Protein AF-A0AAE5JAJ9-F1 (afdb_monomer_lite)

Organism: Limosilactobacillus reuteri (NCBI:txid1598)

Foldseek 3Di:
DADPLLVVLLVVLVVQLVVLVVVLALLSLLLSLLSVVLSLLSPPVRPPDDQVLCCVQQVGSVSVNVLSSVLSVVVVLSSVLSNVVCVVCVVVQCVVVVHGPSVCSNVCSVVCCRPPVSVVSD

Structure (mmCIF, N/CA/C/O backbone):
data_AF-A0AAE5JAJ9-F1
#
_entry.id   AF-A0AAE5JAJ9-F1
#
loop_
_atom_site.group_PDB
_atom_site.id
_atom_site.type_symbol
_atom_site.label_atom_id
_atom_site.label_alt_id
_atom_site.label_comp_id
_atom_site.label_asym_id
_atom_site.label_entity_id
_atom_site.label_seq_id
_atom_site.pdbx_PDB_ins_code
_atom_site.Cartn_x
_atom_site.Cartn_y
_atom_site.Cartn_z
_atom_site.occupancy
_atom_site.B_iso_or_equiv
_atom_site.auth_seq_id
_atom_site.auth_comp_id
_atom_site.auth_asym_id
_atom_site.auth_atom_id
_atom_site.pdbx_PDB_model_num
ATOM 1 N N . MET A 1 1 ? 19.726 -4.649 -8.749 1.00 66.94 1 MET A N 1
ATOM 2 C CA . MET A 1 1 ? 20.147 -3.454 -7.982 1.00 66.94 1 MET A CA 1
ATOM 3 C C . MET A 1 1 ? 19.130 -2.370 -8.275 1.00 66.94 1 MET A C 1
ATOM 5 O O . MET A 1 1 ? 18.805 -2.220 -9.445 1.00 66.94 1 MET A O 1
ATOM 9 N N . LEU A 1 2 ? 18.604 -1.697 -7.249 1.00 74.81 2 LEU A N 1
ATOM 10 C CA . LEU A 1 2 ? 17.587 -0.658 -7.424 1.00 74.81 2 LEU A CA 1
ATOM 11 C C . LEU A 1 2 ? 18.158 0.586 -8.123 1.00 74.81 2 LEU A C 1
ATOM 13 O O . LEU A 1 2 ? 19.304 0.973 -7.881 1.00 74.81 2 LEU A O 1
ATOM 17 N N . SER A 1 3 ? 17.348 1.235 -8.953 1.00 84.81 3 SER A N 1
ATOM 18 C CA . SER A 1 3 ? 17.593 2.568 -9.498 1.00 84.81 3 SER A CA 1
ATOM 19 C C . SER A 1 3 ? 17.475 3.645 -8.411 1.00 84.81 3 SER A C 1
ATOM 21 O O . SER A 1 3 ? 16.869 3.444 -7.360 1.00 84.81 3 SER A O 1
ATOM 23 N N . GLN A 1 4 ? 18.020 4.842 -8.662 1.00 86.38 4 GLN A N 1
ATOM 24 C CA . GLN A 1 4 ? 17.891 5.963 -7.717 1.00 86.38 4 GLN A CA 1
ATOM 25 C C . GLN A 1 4 ? 16.429 6.361 -7.463 1.00 86.38 4 GLN A C 1
ATOM 27 O O . GLN A 1 4 ? 16.099 6.812 -6.367 1.00 86.38 4 GLN A O 1
ATOM 32 N N . THR A 1 5 ? 15.561 6.215 -8.465 1.00 85.44 5 THR A N 1
ATOM 33 C CA . THR A 1 5 ? 14.124 6.483 -8.334 1.00 85.44 5 THR A CA 1
ATOM 34 C C . THR A 1 5 ? 13.469 5.445 -7.428 1.00 85.44 5 THR A C 1
ATOM 36 O O . THR A 1 5 ? 12.793 5.817 -6.472 1.00 85.44 5 THR A O 1
ATOM 39 N N . GLU A 1 6 ? 13.749 4.159 -7.650 1.00 84.81 6 GLU A N 1
ATOM 40 C CA . GLU A 1 6 ? 13.249 3.066 -6.807 1.00 84.81 6 GLU A CA 1
ATOM 41 C C . GLU A 1 6 ? 13.693 3.216 -5.348 1.00 84.81 6 GLU A C 1
ATOM 43 O O . GLU A 1 6 ? 12.865 3.103 -4.451 1.00 84.81 6 GLU A O 1
ATOM 48 N N . ILE A 1 7 ? 14.962 3.564 -5.096 1.00 88.19 7 ILE A N 1
ATOM 49 C CA . ILE A 1 7 ? 15.477 3.802 -3.735 1.00 88.19 7 ILE A CA 1
ATOM 50 C C . ILE A 1 7 ? 14.703 4.932 -3.043 1.00 88.19 7 ILE A C 1
ATOM 52 O O . ILE A 1 7 ? 14.315 4.799 -1.883 1.00 88.19 7 ILE A O 1
ATOM 56 N N . LYS A 1 8 ? 14.427 6.039 -3.748 1.00 89.00 8 LYS A N 1
ATOM 57 C CA . LYS A 1 8 ? 13.658 7.162 -3.184 1.00 89.00 8 LYS A CA 1
ATOM 58 C C . LYS A 1 8 ? 12.232 6.758 -2.819 1.00 89.00 8 LYS A C 1
ATOM 60 O O . LYS A 1 8 ? 11.736 7.190 -1.777 1.00 89.00 8 LYS A O 1
ATOM 65 N N . HIS A 1 9 ? 11.570 5.966 -3.661 1.00 89.19 9 HIS A N 1
ATOM 66 C CA . HIS A 1 9 ? 10.246 5.434 -3.342 1.00 89.19 9 HIS A CA 1
ATOM 67 C C . HIS A 1 9 ? 10.304 4.484 -2.155 1.00 89.19 9 HIS A C 1
ATOM 69 O O . HIS A 1 9 ? 9.526 4.655 -1.217 1.00 89.19 9 HIS A O 1
ATOM 75 N N . TYR A 1 10 ? 11.261 3.558 -2.166 1.00 89.31 10 TYR A N 1
ATOM 76 C CA . TYR A 1 10 ? 11.467 2.588 -1.101 1.00 89.31 10 TYR A CA 1
ATOM 77 C C . TYR A 1 10 ? 11.629 3.273 0.261 1.00 89.31 10 TYR A C 1
ATOM 79 O O . TYR A 1 10 ? 10.898 2.986 1.208 1.00 89.31 10 TYR A O 1
ATOM 87 N N . ASP A 1 11 ? 12.530 4.253 0.351 1.00 91.12 11 ASP A N 1
ATOM 88 C CA . ASP A 1 11 ? 12.787 4.987 1.591 1.00 91.12 11 ASP A CA 1
ATOM 89 C C . ASP A 1 11 ? 11.599 5.823 2.066 1.00 91.12 11 ASP A C 1
ATOM 91 O O . ASP A 1 11 ? 11.371 5.942 3.273 1.00 91.12 11 ASP A O 1
ATOM 95 N N . PHE A 1 12 ? 10.847 6.424 1.142 1.00 93.38 12 PHE A N 1
ATOM 96 C CA . PHE A 1 12 ? 9.647 7.176 1.493 1.00 93.38 12 PHE A CA 1
ATOM 97 C C . PHE A 1 12 ? 8.571 6.253 2.071 1.00 93.38 12 PHE A C 1
ATOM 99 O O . PHE A 1 12 ? 8.063 6.505 3.163 1.00 93.38 12 PHE A O 1
ATOM 106 N N . TRP A 1 13 ? 8.235 5.184 1.353 1.00 92.81 13 TRP A N 1
ATOM 107 C CA . TRP A 1 13 ? 7.136 4.294 1.712 1.00 92.81 13 TRP A CA 1
ATOM 108 C C . TRP A 1 13 ? 7.436 3.460 2.955 1.00 92.81 13 TRP A C 1
ATOM 110 O O . TRP A 1 13 ? 6.542 3.272 3.775 1.00 92.81 13 TRP A O 1
ATOM 120 N N . ARG A 1 14 ? 8.700 3.089 3.186 1.00 93.00 14 ARG A N 1
ATOM 121 C CA . ARG A 1 14 ? 9.133 2.485 4.454 1.00 93.00 14 ARG A CA 1
ATOM 122 C C . ARG A 1 14 ? 8.815 3.377 5.657 1.00 93.00 14 ARG A C 1
ATOM 124 O O . ARG A 1 14 ? 8.267 2.899 6.642 1.00 93.00 14 ARG A O 1
ATOM 131 N N . LYS A 1 15 ? 9.080 4.685 5.564 1.00 95.06 15 LYS A N 1
ATOM 132 C CA . LYS A 1 15 ? 8.716 5.636 6.632 1.00 95.06 15 LYS A CA 1
ATOM 133 C C . LYS A 1 15 ? 7.204 5.753 6.806 1.00 95.06 15 LYS A C 1
ATOM 135 O O . LYS A 1 15 ? 6.735 5.940 7.921 1.00 95.06 15 LYS A O 1
ATOM 140 N N . VAL A 1 16 ? 6.433 5.664 5.722 1.00 94.75 16 VAL A N 1
ATOM 141 C CA . VAL A 1 16 ? 4.963 5.672 5.801 1.00 94.75 16 VAL A CA 1
ATOM 142 C C . VAL A 1 16 ? 4.451 4.432 6.534 1.00 94.75 16 VAL A C 1
ATOM 144 O O . VAL A 1 16 ? 3.620 4.584 7.424 1.00 94.75 16 VAL A O 1
ATOM 147 N N . ILE A 1 17 ? 4.979 3.243 6.227 1.00 94.00 17 ILE A N 1
ATOM 148 C CA . ILE A 1 17 ? 4.673 1.995 6.947 1.00 94.00 17 ILE A CA 1
ATOM 149 C C . ILE A 1 17 ? 4.953 2.157 8.447 1.00 94.00 17 ILE A C 1
ATOM 151 O O . ILE A 1 17 ? 4.075 1.891 9.266 1.00 94.00 17 ILE A O 1
ATOM 155 N N . GLU A 1 18 ? 6.129 2.684 8.812 1.00 94.00 18 GLU A N 1
ATOM 156 C CA . GLU A 1 18 ? 6.483 2.954 10.214 1.00 94.00 18 GLU A CA 1
ATOM 157 C C . GLU A 1 18 ? 5.439 3.844 10.910 1.00 94.00 18 GLU A C 1
ATOM 159 O O . GLU A 1 18 ? 5.067 3.571 12.049 1.00 94.00 18 GLU A O 1
ATOM 164 N N . GLN A 1 19 ? 4.929 4.883 10.235 1.00 94.50 19 GLN A N 1
ATOM 165 C CA . GLN A 1 19 ? 3.878 5.748 10.787 1.00 94.50 19 GLN A CA 1
ATOM 166 C C . GLN A 1 19 ? 2.514 5.050 10.878 1.00 94.50 19 GLN A C 1
ATOM 168 O O . GLN A 1 19 ? 1.773 5.288 11.830 1.00 94.50 19 GLN A O 1
ATOM 173 N N . LEU A 1 20 ? 2.165 4.198 9.911 1.00 92.81 20 LEU A N 1
ATOM 174 C CA . LEU A 1 20 ? 0.889 3.480 9.897 1.00 92.81 20 LEU A CA 1
ATOM 175 C C . LEU A 1 20 ? 0.797 2.463 11.041 1.00 92.81 20 LEU A C 1
ATOM 177 O O . LEU A 1 20 ? -0.226 2.426 11.726 1.00 92.81 20 LEU A O 1
ATOM 181 N N . HIS A 1 21 ? 1.871 1.725 11.338 1.00 89.88 21 HIS A N 1
ATOM 182 C CA . HIS A 1 21 ? 1.884 0.785 12.468 1.00 89.88 21 HIS A CA 1
ATOM 183 C C . HIS A 1 21 ? 1.684 1.468 13.833 1.00 89.88 21 HIS A C 1
ATOM 185 O O . HIS A 1 21 ? 1.190 0.841 14.772 1.00 89.88 21 HIS A O 1
ATOM 191 N N . LEU A 1 22 ? 1.989 2.767 13.966 1.00 89.31 22 LEU A N 1
ATOM 192 C CA . LEU A 1 22 ? 1.678 3.523 15.189 1.00 89.31 22 LEU A CA 1
ATOM 193 C C . LEU A 1 22 ? 0.168 3.657 15.428 1.00 89.31 22 LEU A C 1
ATOM 195 O O . LEU A 1 22 ? -0.251 3.809 16.575 1.00 89.31 22 LEU A O 1
ATOM 199 N N . GLY A 1 23 ? -0.641 3.595 14.367 1.00 84.31 23 GLY A N 1
ATOM 200 C CA . GLY A 1 23 ? -2.095 3.691 14.449 1.00 84.31 23 GLY A CA 1
ATOM 201 C C . GLY A 1 23 ? -2.751 2.486 15.123 1.00 84.31 23 GLY A C 1
ATOM 202 O O . GLY A 1 23 ? -3.789 2.659 15.755 1.00 84.31 23 GLY A O 1
ATOM 203 N N . LYS A 1 24 ? -2.143 1.292 15.031 1.00 83.50 24 LYS A N 1
ATOM 204 C CA . LYS A 1 24 ? -2.623 0.039 15.654 1.00 83.50 24 LYS A CA 1
ATOM 205 C C . LYS A 1 24 ? -4.108 -0.258 15.402 1.00 83.50 24 LYS A C 1
ATOM 207 O O . LYS A 1 24 ? -4.829 -0.697 16.292 1.00 83.50 24 LYS A O 1
ATOM 212 N N . THR A 1 25 ? -4.573 0.002 14.184 1.00 87.94 25 THR A N 1
ATOM 213 C CA . THR A 1 25 ? -5.925 -0.353 13.735 1.00 87.94 25 THR A CA 1
ATOM 214 C C . THR A 1 25 ? -5.843 -1.303 12.552 1.00 87.94 25 THR A C 1
ATOM 216 O O . THR A 1 25 ? -4.899 -1.216 11.769 1.00 87.94 25 THR A O 1
ATOM 219 N N . ALA A 1 26 ? -6.874 -2.125 12.346 1.00 86.75 26 ALA A N 1
ATOM 220 C CA . ALA A 1 26 ? -6.978 -2.957 11.146 1.00 86.75 26 ALA A CA 1
ATOM 221 C C . ALA A 1 26 ? -6.860 -2.131 9.852 1.00 86.75 26 ALA A C 1
ATOM 223 O O . ALA A 1 26 ? -6.237 -2.557 8.889 1.00 86.75 26 ALA A O 1
ATOM 224 N N . ARG A 1 27 ? -7.375 -0.894 9.852 1.00 89.94 27 ARG A N 1
ATOM 225 C CA . ARG A 1 27 ? -7.265 0.021 8.711 1.00 89.94 27 ARG A CA 1
ATOM 226 C C . ARG A 1 27 ? -5.821 0.401 8.407 1.00 89.94 27 ARG A C 1
ATOM 228 O O . ARG A 1 27 ? -5.400 0.362 7.256 1.00 89.94 27 ARG A O 1
ATOM 235 N N . THR A 1 28 ? -5.076 0.826 9.423 1.00 91.75 28 THR A N 1
ATOM 236 C CA . THR A 1 28 ? -3.685 1.258 9.246 1.00 91.75 28 THR A CA 1
ATOM 237 C C . THR A 1 28 ? -2.761 0.085 8.963 1.00 91.75 28 THR A C 1
ATOM 239 O O . THR A 1 28 ? -1.847 0.238 8.162 1.00 91.75 28 THR A O 1
ATOM 242 N N . GLU A 1 29 ? -3.032 -1.074 9.562 1.00 90.25 29 GLU A N 1
ATOM 243 C CA . GLU A 1 29 ? -2.292 -2.304 9.290 1.00 90.25 29 GLU A CA 1
ATOM 244 C C . GLU A 1 29 ? -2.537 -2.783 7.856 1.00 90.25 29 GLU A C 1
ATOM 246 O O . GLU A 1 29 ? -1.586 -3.015 7.122 1.00 90.25 29 GLU A O 1
ATOM 251 N N . PHE A 1 30 ? -3.790 -2.772 7.387 1.00 89.44 30 PHE A N 1
ATOM 252 C CA . PHE A 1 30 ? -4.125 -3.069 5.990 1.00 89.44 30 PHE A CA 1
ATOM 253 C C . PHE A 1 30 ? -3.371 -2.171 5.012 1.00 89.44 30 PHE A C 1
ATOM 255 O O . PHE A 1 30 ? -2.757 -2.651 4.061 1.00 89.44 30 PHE A O 1
ATOM 262 N N . MET A 1 31 ? -3.367 -0.862 5.268 1.00 91.25 31 MET A N 1
ATOM 263 C CA . MET A 1 31 ? -2.607 0.078 4.446 1.00 91.25 31 MET A CA 1
ATOM 264 C C . MET A 1 31 ? -1.100 -0.216 4.483 1.00 91.25 31 MET A C 1
ATOM 266 O O . MET A 1 31 ? -0.441 -0.105 3.453 1.00 91.25 31 MET A O 1
ATOM 270 N N . ALA A 1 32 ? -0.549 -0.583 5.644 1.00 91.94 32 ALA A N 1
ATOM 271 C CA . ALA A 1 32 ? 0.865 -0.915 5.790 1.00 91.94 32 ALA A CA 1
ATOM 272 C C . ALA A 1 32 ? 1.237 -2.187 5.013 1.00 91.94 32 ALA A C 1
ATOM 274 O O . ALA A 1 32 ? 2.227 -2.162 4.282 1.00 91.94 32 ALA A O 1
ATOM 275 N N . CYS A 1 33 ? 0.424 -3.245 5.096 1.00 89.38 33 CYS A N 1
ATOM 276 C CA . CYS A 1 33 ? 0.631 -4.495 4.363 1.00 89.38 33 CYS A CA 1
ATOM 277 C C . CYS A 1 33 ? 0.594 -4.277 2.846 1.00 89.38 33 CYS A C 1
ATOM 279 O O . CYS A 1 33 ? 1.537 -4.663 2.165 1.00 89.38 33 CYS A O 1
ATOM 281 N N . VAL A 1 34 ? -0.404 -3.546 2.327 1.00 87.56 34 VAL A N 1
ATOM 282 C CA . VAL A 1 34 ? -0.482 -3.229 0.886 1.00 87.56 34 VAL A CA 1
ATOM 283 C C . VAL A 1 34 ? 0.768 -2.480 0.402 1.00 87.56 34 VAL A C 1
ATOM 285 O O . VAL A 1 34 ? 1.297 -2.775 -0.666 1.00 87.56 34 VAL A O 1
ATOM 288 N N . ILE A 1 35 ? 1.271 -1.510 1.175 1.00 89.88 35 ILE A N 1
ATOM 289 C CA . ILE A 1 35 ? 2.514 -0.802 0.820 1.00 89.88 35 ILE A CA 1
ATOM 290 C C . ILE A 1 35 ? 3.723 -1.746 0.932 1.00 89.88 35 ILE A C 1
ATOM 292 O O . ILE A 1 35 ? 4.646 -1.650 0.124 1.00 89.88 35 ILE A O 1
ATOM 296 N N . GLY A 1 36 ? 3.731 -2.646 1.917 1.00 88.31 36 GLY A N 1
ATOM 297 C CA . GLY A 1 36 ? 4.755 -3.674 2.092 1.00 88.31 36 GLY A CA 1
ATOM 298 C C . GLY A 1 36 ? 4.878 -4.582 0.871 1.00 88.31 36 GLY A C 1
ATOM 299 O O . GLY A 1 36 ? 5.989 -4.759 0.368 1.00 88.31 36 GLY A O 1
ATOM 300 N N . ASP A 1 37 ? 3.748 -5.048 0.339 1.00 83.06 37 ASP A N 1
ATOM 301 C CA . ASP A 1 37 ? 3.682 -5.860 -0.882 1.00 83.06 37 ASP A CA 1
ATOM 302 C C . ASP A 1 37 ? 4.301 -5.112 -2.074 1.00 83.06 37 ASP A C 1
ATOM 304 O O . ASP A 1 37 ? 5.114 -5.650 -2.822 1.00 83.06 37 ASP A O 1
ATOM 308 N N . TRP A 1 38 ? 4.040 -3.809 -2.198 1.00 83.69 38 TRP A N 1
ATOM 309 C CA . TRP A 1 38 ? 4.661 -3.002 -3.251 1.00 83.69 38 TRP A CA 1
ATOM 310 C C . TRP A 1 38 ? 6.167 -2.844 -3.092 1.00 83.69 38 TRP A C 1
ATOM 312 O O . TRP A 1 38 ? 6.901 -2.830 -4.081 1.00 83.69 38 TRP A O 1
ATOM 322 N N . LEU A 1 39 ? 6.633 -2.647 -1.856 1.00 86.12 39 LEU A N 1
ATOM 323 C CA . LEU A 1 39 ? 8.060 -2.534 -1.565 1.00 86.12 39 LEU A CA 1
ATOM 324 C C . LEU A 1 39 ? 8.795 -3.835 -1.867 1.00 86.12 39 LEU A C 1
ATOM 326 O O . LEU A 1 39 ? 9.941 -3.797 -2.327 1.00 86.12 39 LEU A O 1
ATOM 330 N N . TRP A 1 40 ? 8.127 -4.958 -1.619 1.00 81.12 40 TRP A N 1
ATOM 331 C CA . TRP A 1 40 ? 8.594 -6.279 -1.994 1.00 81.12 40 TRP A CA 1
ATOM 332 C C . TRP A 1 40 ? 8.736 -6.396 -3.517 1.00 81.12 40 TRP A C 1
ATOM 334 O O . TRP A 1 40 ? 9.804 -6.767 -4.002 1.00 81.12 40 TRP A O 1
ATOM 344 N N . ASP A 1 41 ? 7.723 -5.961 -4.267 1.00 78.94 41 ASP A N 1
ATOM 345 C CA . ASP A 1 41 ? 7.685 -6.070 -5.729 1.00 78.94 41 ASP A CA 1
ATOM 346 C C . ASP A 1 41 ? 8.652 -5.136 -6.467 1.00 78.94 41 ASP A C 1
ATOM 348 O O . ASP A 1 41 ? 9.213 -5.517 -7.497 1.00 78.94 41 ASP A O 1
ATOM 352 N N . ILE A 1 42 ? 8.910 -3.926 -5.953 1.00 78.44 42 ILE A N 1
ATOM 353 C CA . ILE A 1 42 ? 9.942 -3.060 -6.551 1.00 78.44 42 ILE A CA 1
ATOM 354 C C . ILE A 1 42 ? 11.356 -3.552 -6.259 1.00 78.44 42 ILE A C 1
ATOM 356 O O . ILE A 1 42 ? 12.293 -3.039 -6.869 1.00 78.44 42 ILE A O 1
ATOM 360 N N . ASN A 1 43 ? 11.540 -4.489 -5.320 1.00 71.69 43 ASN A N 1
ATOM 361 C CA . ASN A 1 43 ? 12.837 -5.064 -5.005 1.00 71.69 43 ASN A CA 1
ATOM 362 C C . ASN A 1 43 ? 13.104 -6.299 -5.886 1.00 71.69 43 ASN A C 1
ATOM 364 O O . ASN A 1 43 ? 12.680 -7.404 -5.551 1.00 71.69 43 ASN A O 1
ATOM 368 N N . PRO A 1 44 ? 13.895 -6.177 -6.971 1.00 54.19 44 PRO A N 1
ATOM 369 C CA . PRO A 1 44 ? 14.066 -7.236 -7.969 1.00 54.19 44 PRO A CA 1
ATOM 370 C C . PRO A 1 44 ? 14.793 -8.488 -7.442 1.00 54.19 44 PRO A C 1
ATOM 372 O O . PRO A 1 44 ? 14.970 -9.451 -8.184 1.00 54.19 44 PRO A O 1
ATOM 375 N N . GLY A 1 45 ? 15.268 -8.477 -6.190 1.00 54.47 45 GLY A N 1
ATOM 376 C CA . GLY A 1 45 ? 15.835 -9.650 -5.517 1.00 54.47 45 GLY A CA 1
ATOM 377 C C . GLY A 1 45 ? 14.797 -10.559 -4.849 1.00 54.47 45 GLY A C 1
ATOM 378 O O . GLY A 1 45 ? 15.163 -11.644 -4.404 1.00 54.47 45 GLY A O 1
ATOM 379 N N . GLY A 1 46 ? 13.535 -10.127 -4.773 1.00 51.09 46 GLY A N 1
ATOM 380 C CA . GLY A 1 46 ? 12.451 -10.793 -4.053 1.00 51.09 46 GLY A CA 1
ATOM 381 C C . GLY A 1 46 ? 11.326 -11.293 -4.954 1.00 51.09 46 GLY A C 1
ATOM 382 O O . GLY A 1 46 ? 10.179 -11.233 -4.539 1.00 51.09 46 GLY A O 1
ATOM 383 N N . ASN A 1 47 ? 11.608 -11.779 -6.172 1.00 53.41 47 ASN A N 1
ATOM 384 C CA . ASN A 1 47 ? 10.584 -12.371 -7.051 1.00 53.41 47 ASN A CA 1
ATOM 385 C C . ASN A 1 47 ? 10.005 -13.660 -6.430 1.00 53.41 47 ASN A C 1
ATOM 387 O O . ASN A 1 47 ? 10.391 -14.771 -6.791 1.00 53.41 47 ASN A O 1
ATOM 391 N N . GLY A 1 48 ? 9.115 -13.493 -5.456 1.00 51.03 48 GLY A N 1
ATOM 392 C CA . GLY A 1 48 ? 8.333 -14.538 -4.805 1.00 51.03 48 GLY A CA 1
ATOM 393 C C . GLY A 1 48 ? 6.937 -14.693 -5.405 1.00 51.03 48 GLY A C 1
ATOM 394 O O . GLY A 1 48 ? 6.268 -15.672 -5.101 1.00 51.03 48 GLY A O 1
ATOM 395 N N . LEU A 1 49 ? 6.511 -13.779 -6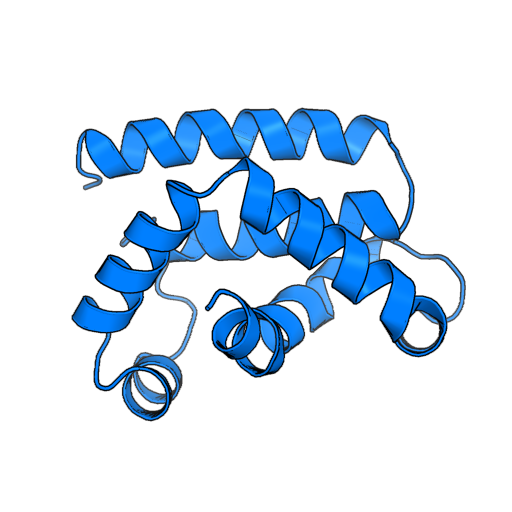.283 1.00 57.19 49 LEU A N 1
ATOM 396 C CA . LEU A 1 49 ? 5.252 -13.893 -7.014 1.00 57.19 49 LEU A CA 1
ATOM 397 C C . LEU A 1 49 ? 5.489 -14.357 -8.449 1.00 57.19 49 LEU A C 1
ATOM 399 O O . LEU A 1 49 ? 6.478 -14.001 -9.100 1.00 57.19 49 LEU A O 1
ATOM 403 N N . GLY A 1 50 ? 4.587 -15.216 -8.921 1.00 58.25 50 GLY A N 1
ATOM 404 C CA . GLY A 1 50 ? 4.691 -15.854 -10.218 1.00 58.25 50 GLY A CA 1
ATOM 405 C C . GLY A 1 50 ? 4.699 -14.814 -11.333 1.00 58.25 50 GLY A C 1
ATOM 406 O O . GLY A 1 50 ? 3.7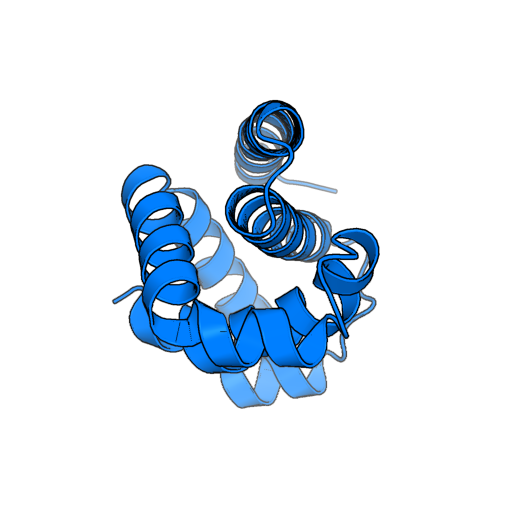75 -14.027 -11.517 1.00 58.25 50 GLY A O 1
ATOM 407 N N . ALA A 1 51 ? 5.746 -14.842 -12.160 1.00 63.00 51 ALA A N 1
ATOM 408 C CA . ALA A 1 51 ? 5.825 -14.026 -13.373 1.00 63.00 51 ALA A CA 1
ATOM 409 C C . ALA A 1 51 ? 4.618 -14.240 -14.316 1.00 63.00 51 ALA A C 1
ATOM 411 O O . ALA A 1 51 ? 4.394 -13.434 -15.222 1.00 63.00 51 ALA A O 1
ATOM 412 N N . LYS A 1 52 ? 3.856 -15.322 -14.107 1.00 66.56 52 LYS A N 1
ATOM 413 C CA . LYS A 1 52 ? 2.646 -15.675 -14.841 1.00 66.56 52 LYS A CA 1
ATOM 414 C C . LYS A 1 52 ? 1.477 -14.750 -14.497 1.00 66.56 52 LYS A C 1
ATOM 416 O O . LYS A 1 52 ? 0.973 -14.113 -15.417 1.00 66.56 52 LYS A O 1
ATOM 421 N N . GLU A 1 53 ? 1.097 -14.617 -13.225 1.00 68.62 53 GLU A N 1
ATOM 422 C CA . GLU A 1 53 ? -0.022 -13.759 -12.803 1.00 68.62 53 GLU A CA 1
ATOM 423 C C . GLU A 1 53 ? 0.218 -12.302 -13.220 1.00 68.62 53 GLU A C 1
ATOM 425 O O . GLU A 1 53 ? -0.649 -11.645 -13.797 1.00 68.62 53 GLU A O 1
ATOM 430 N N . ILE A 1 54 ? 1.448 -11.819 -13.024 1.00 72.56 54 ILE A N 1
ATOM 431 C CA . ILE A 1 54 ? 1.845 -10.470 -13.442 1.00 72.56 54 ILE A CA 1
ATOM 432 C C . ILE A 1 54 ? 1.719 -10.309 -14.963 1.00 72.56 54 ILE A C 1
ATOM 434 O O . ILE A 1 54 ? 1.243 -9.283 -15.452 1.00 72.56 54 ILE A O 1
ATOM 438 N N . SER A 1 55 ? 2.144 -11.313 -15.733 1.00 71.81 55 SER A N 1
ATOM 439 C CA . SER A 1 55 ? 2.078 -11.241 -17.193 1.00 71.81 55 SER A CA 1
ATOM 440 C C . SER A 1 55 ? 0.647 -11.285 -17.724 1.00 71.81 55 SER A C 1
ATOM 442 O O . SER A 1 55 ? 0.359 -10.574 -18.686 1.00 71.81 55 SER A O 1
ATOM 444 N N . GLU A 1 56 ? -0.242 -12.065 -17.109 1.00 74.44 56 GLU A N 1
ATOM 445 C CA . GLU A 1 56 ? -1.654 -12.166 -17.503 1.00 74.44 56 GLU A CA 1
ATOM 446 C C . GLU A 1 56 ? -2.426 -10.874 -17.199 1.00 74.44 56 GLU A C 1
ATOM 448 O O . GLU A 1 56 ? -3.163 -10.388 -18.058 1.00 74.44 56 GLU A O 1
ATOM 453 N N . THR A 1 57 ? -2.194 -10.263 -16.035 1.00 75.00 57 THR A N 1
ATOM 454 C CA . THR A 1 57 ? -2.896 -9.037 -15.619 1.00 75.00 57 THR A CA 1
ATOM 455 C C . THR A 1 57 ? -2.353 -7.781 -16.304 1.00 75.00 57 THR A C 1
ATOM 457 O O . THR A 1 57 ? -3.119 -6.920 -16.735 1.00 75.00 57 THR A O 1
ATOM 460 N N . TRP A 1 58 ? -1.028 -7.662 -16.439 1.00 76.25 58 TRP A N 1
ATOM 461 C CA . TRP A 1 58 ? -0.376 -6.414 -16.866 1.00 76.25 58 TRP A CA 1
ATOM 462 C C . TRP A 1 58 ? 0.224 -6.466 -18.272 1.00 76.25 58 TRP A C 1
ATOM 464 O O . TRP A 1 58 ? 0.726 -5.461 -18.785 1.00 76.25 58 TRP A O 1
ATOM 474 N N . GLY A 1 59 ? 0.201 -7.631 -18.921 1.00 77.19 59 GLY A N 1
ATOM 475 C CA . GLY A 1 59 ? 0.855 -7.836 -20.213 1.00 77.19 59 GLY A CA 1
ATOM 476 C C . GLY A 1 59 ? 2.384 -7.827 -20.123 1.00 77.19 59 GLY A C 1
ATOM 477 O O . GLY A 1 59 ? 3.043 -7.512 -21.118 1.00 77.19 59 GLY A O 1
ATOM 478 N N . GLY A 1 60 ? 2.934 -8.123 -18.938 1.00 79.81 60 GLY A N 1
ATOM 479 C CA . GLY A 1 60 ? 4.359 -8.356 -18.695 1.00 79.81 60 GLY A CA 1
ATOM 480 C C . GLY A 1 60 ? 4.918 -7.656 -17.451 1.00 79.81 60 GLY A C 1
ATOM 481 O O . GLY A 1 60 ? 4.455 -6.590 -17.050 1.00 79.81 60 GLY A O 1
ATOM 482 N N . VAL A 1 61 ? 5.988 -8.231 -16.891 1.00 79.06 61 VAL A N 1
ATOM 483 C CA . VAL A 1 61 ? 6.674 -7.736 -15.678 1.00 79.06 61 VAL A CA 1
ATOM 484 C C . VAL A 1 61 ? 7.173 -6.294 -15.824 1.00 79.06 61 VAL A C 1
ATOM 486 O O . VAL A 1 61 ? 7.041 -5.506 -14.897 1.00 79.06 61 VAL A O 1
ATOM 489 N N . GLY A 1 62 ? 7.690 -5.909 -16.996 1.00 80.44 62 GLY A N 1
ATOM 490 C CA . GLY A 1 62 ? 8.148 -4.533 -17.229 1.00 80.44 62 GLY A CA 1
ATOM 491 C C . GLY A 1 62 ? 7.020 -3.500 -17.138 1.00 80.44 62 GLY A C 1
ATOM 492 O O . GLY A 1 62 ? 7.193 -2.458 -16.516 1.00 80.44 62 GLY A O 1
ATOM 493 N N . LYS A 1 63 ? 5.839 -3.815 -17.687 1.00 82.62 63 LYS A N 1
ATOM 494 C CA . LYS A 1 63 ? 4.662 -2.933 -17.622 1.00 82.62 63 LYS A CA 1
ATOM 495 C C . LYS A 1 63 ? 4.105 -2.830 -16.209 1.00 82.62 63 LYS A C 1
ATOM 497 O O . LYS A 1 63 ? 3.713 -1.745 -15.793 1.00 82.62 63 LYS A O 1
ATOM 502 N N . TYR A 1 64 ? 4.096 -3.946 -15.482 1.00 83.06 64 TYR A N 1
ATOM 503 C CA . TYR A 1 64 ? 3.754 -3.956 -14.064 1.00 83.06 64 TYR A CA 1
ATOM 504 C C . TYR A 1 64 ? 4.687 -3.044 -13.266 1.00 83.06 64 TYR A C 1
ATOM 506 O O . TYR A 1 64 ? 4.219 -2.178 -12.535 1.00 83.06 64 TYR A O 1
ATOM 514 N N . HIS A 1 65 ? 5.998 -3.166 -13.481 1.00 82.62 65 HIS A N 1
ATOM 515 C CA . HIS A 1 65 ? 6.996 -2.342 -12.801 1.00 82.62 65 HIS A CA 1
ATOM 516 C C . HIS A 1 65 ? 6.851 -0.848 -13.119 1.00 82.62 65 HIS A C 1
ATOM 518 O O . HIS A 1 65 ? 6.871 -0.009 -12.220 1.00 82.62 65 HIS A O 1
ATOM 524 N N . GLU A 1 66 ? 6.637 -0.495 -14.389 1.00 84.88 66 GLU A N 1
ATOM 525 C CA . GLU A 1 66 ? 6.357 0.889 -14.801 1.00 84.88 66 GLU A CA 1
ATOM 526 C C . GLU A 1 66 ? 5.083 1.441 -14.147 1.00 84.88 66 GLU A C 1
ATOM 528 O O . GLU A 1 66 ? 5.063 2.579 -13.665 1.00 84.88 66 GLU A O 1
ATOM 533 N N . TRP A 1 67 ? 4.018 0.637 -14.113 1.00 85.38 67 TRP A N 1
ATOM 534 C CA . TRP A 1 67 ? 2.772 1.002 -13.450 1.00 85.38 67 TRP A CA 1
ATOM 535 C C . TRP A 1 67 ? 2.967 1.192 -11.942 1.00 85.38 67 TRP A C 1
ATOM 537 O O . TRP A 1 67 ? 2.479 2.180 -11.385 1.00 85.38 67 TRP A O 1
ATOM 547 N N . LEU A 1 68 ? 3.719 0.301 -11.296 1.00 85.25 68 LEU A N 1
ATOM 548 C CA . LEU A 1 68 ? 4.007 0.344 -9.868 1.00 85.25 68 LEU A CA 1
ATOM 549 C C . LEU A 1 68 ? 4.764 1.625 -9.502 1.00 85.25 68 LEU A C 1
ATOM 551 O O . LEU A 1 68 ? 4.330 2.370 -8.623 1.00 85.25 68 LEU A O 1
ATOM 555 N N . LEU A 1 69 ? 5.824 1.956 -10.245 1.00 86.69 69 LEU A N 1
ATOM 556 C CA . LEU A 1 69 ? 6.582 3.197 -10.054 1.00 86.69 69 LEU A CA 1
ATOM 557 C C . LEU A 1 69 ? 5.707 4.445 -10.224 1.00 86.69 69 LEU A C 1
ATOM 559 O O . LEU A 1 69 ? 5.705 5.330 -9.366 1.00 86.69 69 LEU A O 1
ATOM 563 N N . LYS A 1 70 ? 4.896 4.494 -11.287 1.00 86.38 70 LYS A N 1
ATOM 564 C CA . LYS A 1 70 ? 3.968 5.610 -11.526 1.00 86.38 70 LYS A CA 1
ATOM 565 C C . LYS A 1 70 ? 2.925 5.744 -10.413 1.00 86.38 70 LYS A C 1
ATOM 567 O O . LYS A 1 70 ? 2.521 6.855 -10.069 1.00 86.38 70 LYS A O 1
ATOM 572 N N . THR A 1 71 ? 2.477 4.624 -9.860 1.00 82.38 71 THR A N 1
ATOM 573 C CA . THR A 1 71 ? 1.520 4.580 -8.751 1.00 82.38 71 THR A CA 1
ATOM 574 C C . THR A 1 71 ? 2.156 5.093 -7.459 1.00 82.38 71 THR A C 1
ATOM 576 O O . THR A 1 71 ? 1.571 5.922 -6.759 1.00 82.38 71 THR A O 1
ATOM 579 N N . MET A 1 72 ? 3.405 4.706 -7.192 1.00 85.75 72 MET A N 1
ATOM 580 C CA . MET A 1 72 ? 4.186 5.176 -6.046 1.00 85.75 72 MET A CA 1
ATOM 581 C C . MET A 1 72 ? 4.504 6.680 -6.072 1.00 85.75 72 MET A C 1
ATOM 583 O O . MET A 1 72 ? 4.797 7.255 -5.017 1.00 85.75 72 MET A O 1
ATOM 587 N N . ASP A 1 73 ? 4.441 7.336 -7.233 1.00 88.62 73 ASP A N 1
ATOM 588 C CA . ASP A 1 73 ? 4.507 8.799 -7.346 1.00 88.62 73 ASP A CA 1
ATOM 589 C C . ASP A 1 73 ? 3.218 9.489 -6.861 1.00 88.62 73 ASP A C 1
ATOM 591 O O . ASP A 1 73 ? 3.259 10.604 -6.331 1.00 88.62 73 ASP A O 1
ATOM 595 N N . GLN A 1 74 ? 2.067 8.817 -6.947 1.00 87.94 74 GLN A N 1
ATOM 596 C CA . GLN A 1 74 ? 0.746 9.360 -6.597 1.00 87.94 74 GLN A CA 1
ATOM 597 C C . GLN A 1 74 ? 0.392 9.159 -5.114 1.00 87.94 74 GLN A C 1
ATOM 599 O O . GLN A 1 74 ? -0.727 8.793 -4.757 1.00 87.94 74 GLN A O 1
ATOM 604 N N . LYS A 1 75 ? 1.349 9.449 -4.227 1.00 88.38 75 LYS A N 1
ATOM 605 C CA . LYS A 1 75 ? 1.327 9.112 -2.789 1.00 88.38 75 LYS A CA 1
ATOM 606 C C . LYS A 1 75 ? 0.004 9.413 -2.083 1.00 88.38 75 LYS A C 1
ATOM 608 O O . LYS A 1 75 ? -0.563 8.545 -1.427 1.00 88.38 75 LYS A O 1
ATOM 613 N N . LYS A 1 76 ? -0.495 10.646 -2.227 1.00 89.56 76 LYS A N 1
ATOM 614 C CA . LYS A 1 76 ? -1.740 11.091 -1.583 1.00 89.56 76 LYS A CA 1
ATOM 615 C C . LYS A 1 76 ? -2.954 10.311 -2.095 1.00 89.56 76 LYS A C 1
ATOM 617 O O . LYS A 1 76 ? -3.711 9.790 -1.285 1.00 89.56 76 LYS A O 1
ATOM 622 N N . LYS A 1 77 ? -3.099 10.206 -3.422 1.00 86.69 77 LYS A N 1
ATOM 623 C CA . LYS A 1 77 ? -4.206 9.483 -4.065 1.00 86.69 77 LYS A CA 1
ATOM 624 C C . LYS A 1 77 ? -4.233 8.027 -3.599 1.00 86.69 77 LYS A C 1
ATOM 626 O O . LYS A 1 77 ? -5.294 7.520 -3.260 1.00 86.69 77 LYS A O 1
ATOM 631 N N . MET A 1 78 ? -3.063 7.395 -3.496 1.00 85.50 78 MET A N 1
ATOM 632 C CA . MET A 1 78 ? -2.960 6.008 -3.049 1.00 85.50 78 MET A CA 1
ATOM 633 C C . MET A 1 78 ? -3.393 5.802 -1.605 1.00 85.50 78 MET A C 1
ATOM 635 O O . MET A 1 78 ? -4.211 4.926 -1.341 1.00 85.50 78 MET A O 1
ATOM 639 N N . LEU A 1 79 ? -2.910 6.629 -0.678 1.00 88.75 79 LEU A N 1
ATOM 640 C CA . LEU A 1 79 ? -3.326 6.537 0.723 1.00 88.75 79 LEU A CA 1
ATOM 641 C C . LEU A 1 79 ? -4.841 6.746 0.883 1.00 88.75 79 LEU A C 1
ATOM 643 O O . LEU A 1 79 ? -5.485 6.039 1.658 1.00 88.75 79 LEU A O 1
ATOM 647 N N . GLU A 1 80 ? -5.419 7.684 0.127 1.00 89.62 80 GLU A N 1
ATOM 648 C CA . GLU A 1 80 ? -6.867 7.923 0.104 1.00 89.62 80 GLU A CA 1
ATOM 649 C C . GLU A 1 80 ? -7.641 6.719 -0.452 1.00 89.62 80 GLU A C 1
ATOM 651 O O . GLU A 1 80 ? -8.653 6.324 0.127 1.00 89.62 80 GLU A O 1
ATOM 656 N N . GLN A 1 81 ? -7.166 6.108 -1.540 1.00 85.88 81 GLN A N 1
ATOM 657 C CA . GLN A 1 81 ? -7.818 4.957 -2.166 1.00 85.88 81 GLN A CA 1
ATOM 658 C C . GLN A 1 81 ? -7.737 3.692 -1.310 1.00 85.88 81 GLN A C 1
ATOM 660 O O . GLN A 1 81 ? -8.759 3.027 -1.152 1.00 85.88 81 GLN A O 1
ATOM 665 N N . MET A 1 82 ? -6.586 3.393 -0.699 1.00 87.44 82 MET A N 1
ATOM 666 C CA . MET A 1 82 ? -6.462 2.272 0.244 1.00 87.44 82 MET A CA 1
ATOM 667 C C . MET A 1 82 ? -7.398 2.451 1.437 1.00 87.44 82 MET A C 1
ATOM 669 O O . MET A 1 82 ? -8.115 1.527 1.812 1.00 87.44 82 MET A O 1
ATOM 673 N N . GLY A 1 83 ? -7.421 3.661 2.003 1.00 89.31 83 GLY A N 1
ATOM 674 C CA . GLY A 1 83 ? -8.304 3.991 3.112 1.00 89.31 83 GLY A CA 1
ATOM 675 C C . GLY A 1 83 ? -9.775 3.816 2.742 1.00 89.31 83 GLY A C 1
ATOM 676 O O . GLY A 1 83 ? -10.502 3.120 3.441 1.00 89.31 83 GLY A O 1
ATOM 677 N N . LYS A 1 84 ? -10.197 4.383 1.606 1.00 89.31 84 LYS A N 1
ATOM 678 C CA . LYS A 1 84 ? -11.572 4.263 1.103 1.00 89.31 84 LYS A CA 1
ATOM 679 C C . LYS A 1 84 ? -11.956 2.814 0.809 1.00 89.31 84 LYS A C 1
ATOM 681 O O . LYS A 1 84 ? -13.083 2.422 1.093 1.00 89.31 84 LYS A O 1
ATOM 686 N N . TYR A 1 85 ? -11.045 2.032 0.233 1.00 86.94 85 TYR A N 1
ATOM 687 C CA . TYR A 1 85 ? -11.279 0.616 -0.018 1.00 86.94 85 TYR A CA 1
ATOM 688 C C . TYR A 1 85 ? -11.514 -0.129 1.298 1.00 86.94 85 TYR A C 1
ATOM 690 O O . TYR A 1 85 ? -12.535 -0.797 1.434 1.00 86.94 85 TYR A O 1
ATOM 698 N N . PHE A 1 86 ? -10.631 0.049 2.287 1.00 87.81 86 PHE A N 1
ATOM 699 C CA . PHE A 1 86 ? -10.815 -0.557 3.604 1.00 87.81 86 PHE A CA 1
ATOM 700 C C . PHE A 1 86 ? -12.162 -0.163 4.213 1.00 87.81 86 PHE A C 1
ATOM 702 O O . PHE A 1 86 ? -12.906 -1.021 4.670 1.00 87.81 86 PHE A O 1
ATOM 709 N N . ASP A 1 87 ? -12.501 1.127 4.182 1.00 90.56 87 ASP A N 1
ATOM 710 C CA . ASP A 1 87 ? -13.736 1.636 4.778 1.00 90.56 87 ASP A CA 1
ATOM 711 C C . ASP A 1 87 ? -14.987 1.032 4.097 1.00 90.56 87 ASP A C 1
ATOM 713 O O . ASP A 1 87 ? -15.953 0.688 4.779 1.00 90.56 87 ASP A O 1
ATOM 717 N N . ASN A 1 88 ? -14.949 0.826 2.774 1.00 88.44 88 ASN A N 1
ATOM 718 C CA . ASN A 1 88 ? -16.034 0.205 2.003 1.00 88.44 88 ASN A CA 1
ATOM 719 C C 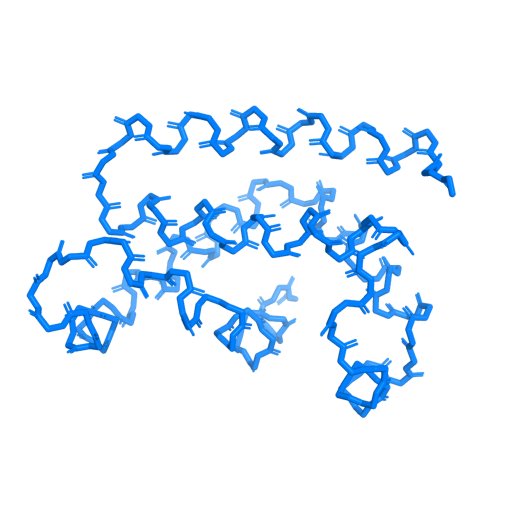. ASN A 1 88 ? -16.146 -1.315 2.207 1.00 88.44 88 ASN A C 1
ATOM 721 O O . ASN A 1 88 ? -17.250 -1.852 2.152 1.00 88.44 88 ASN A O 1
ATOM 725 N N . HIS A 1 89 ? -15.022 -1.997 2.427 1.00 84.62 89 HIS A N 1
ATOM 726 C CA . HIS A 1 89 ? -14.942 -3.457 2.562 1.00 84.62 89 HIS A CA 1
ATOM 727 C C . HIS A 1 89 ? -14.705 -3.903 4.006 1.00 84.62 89 HIS A C 1
ATOM 729 O O . HIS A 1 89 ? -14.345 -5.050 4.257 1.00 84.62 89 HIS A O 1
ATOM 735 N N . LYS A 1 90 ? -14.918 -3.005 4.974 1.00 86.38 90 LYS A N 1
ATOM 736 C CA . LYS A 1 90 ? -14.572 -3.243 6.373 1.00 86.38 90 LYS A CA 1
ATOM 737 C C . LYS A 1 90 ? -15.205 -4.522 6.909 1.00 86.38 90 LYS A C 1
ATOM 739 O O . LYS A 1 90 ? -14.512 -5.271 7.571 1.00 86.38 90 LYS A O 1
ATOM 744 N N . SER A 1 91 ? -16.486 -4.782 6.637 1.00 85.00 91 SER A N 1
ATOM 745 C CA . SER A 1 91 ? -17.138 -6.001 7.140 1.00 85.00 91 SER A CA 1
ATOM 746 C C . SER A 1 91 ? -16.444 -7.255 6.617 1.00 85.00 91 SER A C 1
ATOM 748 O O . SER A 1 91 ? -16.019 -8.070 7.415 1.00 85.00 91 SER A O 1
ATOM 750 N N . GLU A 1 92 ? -16.232 -7.348 5.301 1.00 81.44 92 GLU A N 1
ATOM 751 C CA . GLU A 1 92 ? -15.577 -8.495 4.656 1.00 81.44 92 GLU A CA 1
ATOM 752 C C . GLU A 1 92 ? -14.158 -8.709 5.197 1.00 81.44 92 GLU A C 1
ATOM 754 O O . GLU A 1 92 ? -13.776 -9.826 5.528 1.00 81.44 92 GLU A O 1
ATOM 759 N N . ILE A 1 93 ? -13.391 -7.623 5.333 1.00 80.56 93 ILE A N 1
ATOM 760 C CA . ILE A 1 93 ? -12.031 -7.662 5.876 1.00 80.56 93 ILE A CA 1
ATOM 761 C C . ILE A 1 93 ? -12.045 -8.115 7.339 1.00 80.56 93 ILE A C 1
ATOM 763 O O . ILE A 1 93 ? -11.251 -8.963 7.723 1.00 80.56 93 ILE A O 1
ATOM 767 N N . MET A 1 94 ? -12.939 -7.572 8.165 1.00 81.12 94 MET A N 1
ATOM 768 C CA . MET A 1 94 ? -13.018 -7.942 9.580 1.00 81.12 94 MET A CA 1
ATOM 769 C C . MET A 1 94 ? -13.545 -9.371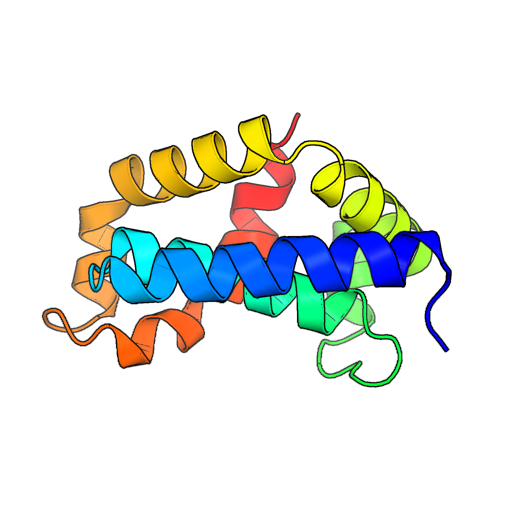 9.782 1.00 81.12 94 MET A C 1
ATOM 771 O O . MET A 1 94 ? -13.116 -10.025 10.730 1.00 81.12 94 MET A O 1
ATOM 775 N N . ASP A 1 95 ? -14.419 -9.857 8.895 1.00 79.50 95 ASP A N 1
ATOM 776 C CA . ASP A 1 95 ? -14.923 -11.235 8.894 1.00 79.50 95 ASP A CA 1
ATOM 777 C C . ASP A 1 95 ? -13.800 -12.231 8.554 1.00 79.50 95 ASP A C 1
ATOM 779 O O . ASP A 1 95 ? -13.690 -13.276 9.194 1.00 79.50 95 ASP A O 1
ATOM 783 N N . LEU A 1 96 ? -12.918 -11.890 7.603 1.00 73.44 96 LEU A N 1
ATOM 784 C CA . LEU A 1 96 ? -11.731 -12.693 7.267 1.00 73.44 96 LEU A CA 1
ATOM 785 C C . LEU A 1 96 ? -10.708 -12.766 8.411 1.00 73.44 96 LEU A C 1
ATOM 787 O O . LEU A 1 96 ? -9.941 -13.721 8.482 1.00 73.44 96 LEU A O 1
ATOM 791 N N . LEU A 1 97 ? -10.703 -11.779 9.309 1.00 71.19 97 L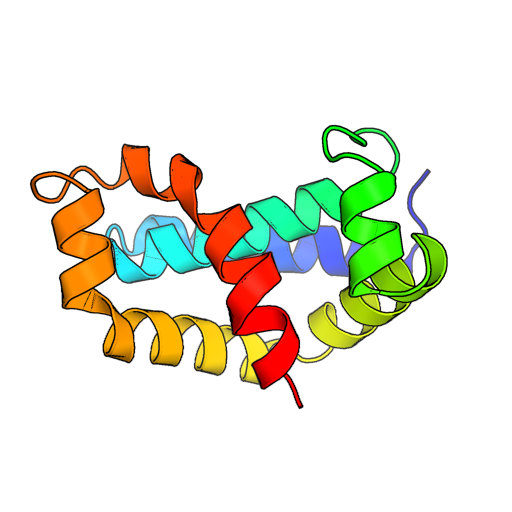EU A N 1
ATOM 792 C CA . LEU A 1 97 ? -9.772 -11.697 10.437 1.00 71.19 97 LEU A CA 1
ATOM 793 C C . LEU A 1 97 ? -10.212 -12.492 11.678 1.00 71.19 97 LEU A C 1
ATOM 795 O O . LEU A 1 97 ? -9.521 -12.413 12.692 1.00 71.19 97 LEU A O 1
ATOM 799 N N . ASP A 1 98 ? -11.346 -13.208 11.622 1.00 64.88 98 ASP A N 1
ATOM 800 C CA . ASP A 1 98 ? -11.931 -13.993 12.730 1.00 64.88 98 ASP A CA 1
ATOM 801 C C . ASP A 1 98 ? -11.845 -13.273 14.096 1.00 64.88 98 ASP A C 1
ATOM 803 O O . ASP A 1 98 ? -11.440 -13.826 15.117 1.00 64.88 98 ASP A O 1
ATOM 807 N N . GLY A 1 99 ? -12.190 -11.980 14.097 1.00 57.53 99 GLY A N 1
ATOM 808 C CA . GLY A 1 99 ? -12.127 -11.118 15.278 1.00 57.53 99 GLY A CA 1
ATOM 809 C C . GLY A 1 99 ? -10.767 -10.445 15.493 1.00 57.53 99 GLY A C 1
ATOM 810 O O . GLY A 1 99 ? -9.903 -10.966 16.184 1.00 57.53 99 GLY A O 1
ATOM 811 N N . GLU A 1 100 ? -10.632 -9.222 14.966 1.00 60.62 100 GLU A N 1
ATOM 812 C CA . GLU A 1 100 ? -9.617 -8.191 15.283 1.00 60.62 100 GLU A CA 1
ATOM 813 C C . GLU A 1 100 ? -8.127 -8.595 15.316 1.00 60.62 100 GLU A C 1
ATOM 815 O O . GLU A 1 100 ? -7.294 -7.734 15.615 1.00 60.62 100 GLU A O 1
ATOM 820 N N . ASN A 1 101 ? -7.739 -9.828 14.974 1.00 71.56 101 ASN A N 1
ATOM 821 C CA . ASN A 1 101 ? -6.330 -10.199 14.935 1.00 71.56 101 ASN A CA 1
ATOM 822 C C . ASN A 1 101 ? -5.669 -9.640 13.673 1.00 71.56 101 ASN A C 1
ATOM 824 O O . ASN A 1 101 ? -5.579 -10.287 12.632 1.00 71.56 101 ASN A O 1
ATOM 828 N N . ILE A 1 102 ? -5.194 -8.407 13.811 1.00 73.06 102 ILE A N 1
ATOM 829 C CA . ILE A 1 102 ? -4.527 -7.628 12.773 1.00 73.06 102 ILE A CA 1
ATOM 830 C C . ILE A 1 102 ? -3.304 -8.330 12.161 1.00 73.06 102 ILE A C 1
ATOM 832 O O . ILE A 1 102 ? -2.906 -7.956 11.065 1.00 73.06 102 ILE A O 1
ATOM 836 N N . GLU A 1 103 ? -2.734 -9.347 12.817 1.00 71.38 103 GLU A N 1
ATOM 837 C CA . GLU A 1 103 ? -1.584 -10.100 12.299 1.00 71.38 103 GLU A CA 1
ATOM 838 C C . GLU A 1 103 ? -1.921 -10.912 11.038 1.00 71.38 103 GLU A C 1
ATOM 840 O O . GLU A 1 103 ? -1.033 -11.150 10.228 1.00 71.38 103 GLU A O 1
ATOM 845 N N . TYR A 1 104 ? -3.193 -11.270 10.818 1.00 72.94 104 TYR A N 1
ATOM 846 C CA . TYR A 1 104 ? -3.632 -11.999 9.616 1.00 72.94 104 TYR A CA 1
ATOM 847 C C . TYR A 1 104 ? -3.940 -11.091 8.417 1.00 72.94 104 TYR A C 1
ATOM 849 O O . TYR A 1 104 ? -4.300 -11.569 7.344 1.00 72.94 104 TYR A O 1
ATOM 857 N N . ILE A 1 105 ? -3.806 -9.769 8.562 1.00 77.38 105 ILE A N 1
ATOM 858 C CA . ILE A 1 105 ? -4.084 -8.822 7.473 1.00 77.38 105 ILE A CA 1
ATOM 859 C C . ILE A 1 105 ? -3.142 -9.022 6.282 1.00 77.38 105 ILE A C 1
ATOM 861 O O . ILE A 1 105 ? -3.552 -8.835 5.133 1.00 77.38 105 ILE A O 1
ATOM 865 N N . SER A 1 106 ? -1.895 -9.423 6.541 1.00 73.44 106 SER A N 1
ATOM 866 C CA . SER A 1 106 ? -0.915 -9.708 5.492 1.00 73.44 106 SER A CA 1
ATOM 867 C C . SER A 1 106 ? -1.315 -10.874 4.592 1.00 73.44 106 SER A C 1
ATOM 869 O O . SER A 1 106 ? -0.873 -10.929 3.450 1.00 73.44 106 SER A O 1
ATOM 871 N N . ASP A 1 107 ? -2.155 -11.791 5.077 1.00 69.50 107 ASP A N 1
ATOM 872 C CA . ASP A 1 107 ? -2.468 -13.029 4.359 1.00 69.50 107 ASP A CA 1
ATOM 873 C C . ASP A 1 107 ? -3.379 -12.791 3.146 1.00 69.50 107 ASP A C 1
ATOM 875 O O . ASP A 1 107 ? -3.437 -13.632 2.253 1.00 69.50 107 ASP A O 1
ATOM 879 N N . PHE A 1 108 ? -4.053 -11.636 3.073 1.00 73.38 108 PHE A N 1
ATOM 880 C CA . PHE A 1 108 ? -4.948 -11.291 1.960 1.00 73.38 108 PHE A CA 1
ATOM 881 C C . PHE A 1 108 ? -4.700 -9.898 1.351 1.00 73.38 108 PHE A C 1
ATOM 883 O O . PHE A 1 108 ? -5.350 -9.538 0.362 1.00 73.38 108 PHE A O 1
ATOM 890 N N . SER A 1 109 ? -3.784 -9.083 1.897 1.00 73.44 109 SER A N 1
ATOM 891 C CA . SER A 1 109 ? -3.511 -7.728 1.378 1.00 73.44 109 SER A CA 1
ATOM 892 C C . SER A 1 109 ? -3.073 -7.741 -0.086 1.00 73.44 109 SER A C 1
ATOM 894 O O . SER A 1 109 ? -3.537 -6.908 -0.874 1.00 73.44 109 SER A O 1
ATOM 896 N N . ALA A 1 110 ? -2.255 -8.728 -0.456 1.00 69.44 110 ALA A N 1
ATOM 897 C CA . ALA A 1 110 ? -1.755 -8.905 -1.810 1.00 69.44 110 ALA A CA 1
ATOM 898 C C . ALA A 1 110 ? -2.899 -9.179 -2.801 1.00 69.44 110 ALA A C 1
ATOM 900 O O . ALA A 1 110 ? -2.993 -8.511 -3.829 1.00 69.44 110 ALA A O 1
ATOM 901 N N . GLU A 1 111 ? -3.819 -10.092 -2.479 1.00 67.38 111 GLU A N 1
ATOM 902 C CA . GLU A 1 111 ? -4.955 -10.437 -3.349 1.00 67.38 111 GLU A CA 1
ATOM 903 C C . GLU A 1 111 ? -5.836 -9.213 -3.636 1.00 67.38 111 GLU A C 1
ATOM 905 O O . GLU A 1 111 ? -6.152 -8.900 -4.786 1.00 67.38 111 GLU A O 1
ATOM 910 N N . ILE A 1 112 ? -6.161 -8.444 -2.594 1.00 69.94 112 ILE A N 1
ATOM 911 C CA . ILE A 1 112 ? -6.960 -7.219 -2.711 1.00 69.94 112 ILE A CA 1
ATOM 912 C C . ILE A 1 112 ? -6.246 -6.154 -3.551 1.00 69.94 112 ILE A C 1
ATOM 914 O O . ILE A 1 112 ? -6.871 -5.465 -4.372 1.00 69.94 112 ILE A O 1
ATOM 918 N N . TYR A 1 113 ? -4.940 -6.003 -3.349 1.00 68.31 113 TYR A N 1
ATOM 919 C CA . TYR A 1 113 ? -4.121 -5.099 -4.138 1.00 68.31 113 TYR A CA 1
ATOM 920 C C . TYR A 1 113 ? -4.172 -5.445 -5.632 1.00 68.31 113 TYR A C 1
ATOM 922 O O . TYR A 1 113 ? -4.482 -4.570 -6.453 1.00 68.31 113 TYR A O 1
ATOM 930 N N . TYR A 1 114 ? -3.918 -6.710 -5.964 1.00 65.62 114 TYR A N 1
ATOM 931 C CA . TYR A 1 114 ? -3.811 -7.183 -7.339 1.00 65.62 114 TYR A CA 1
ATOM 932 C C . TYR A 1 114 ? -5.148 -7.195 -8.076 1.00 65.62 114 TYR A C 1
ATOM 934 O O . TYR A 1 114 ? -5.218 -6.751 -9.222 1.00 65.62 114 TYR A O 1
ATOM 942 N N . GLU A 1 115 ? -6.215 -7.668 -7.436 1.00 63.72 115 GLU A N 1
ATOM 943 C CA . GLU A 1 115 ? -7.497 -7.862 -8.114 1.00 63.72 115 GLU A CA 1
ATOM 944 C C . GLU A 1 115 ? -8.354 -6.595 -8.159 1.00 63.72 115 GLU A C 1
ATOM 946 O O . GLU A 1 115 ? -9.125 -6.395 -9.102 1.00 63.72 115 GLU A O 1
ATOM 951 N N . LYS A 1 116 ? -8.264 -5.739 -7.132 1.00 66.75 116 LYS A N 1
ATOM 952 C CA . LYS A 1 116 ? -9.286 -4.709 -6.886 1.00 66.75 116 LYS A CA 1
ATOM 953 C C . LYS A 1 116 ? -8.723 -3.297 -6.810 1.00 66.75 116 LYS A C 1
ATOM 955 O O . LYS A 1 116 ? -9.306 -2.382 -7.394 1.00 66.75 116 LYS A O 1
ATOM 960 N N . LEU A 1 117 ? -7.585 -3.084 -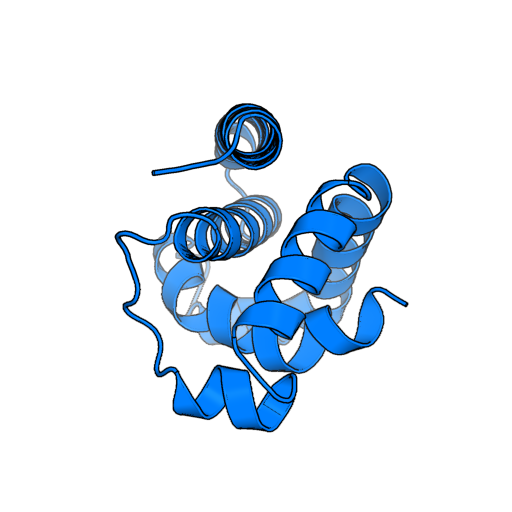6.147 1.00 63.69 117 LEU A N 1
ATOM 961 C CA . LEU A 1 117 ? -6.988 -1.745 -6.078 1.00 63.69 117 LEU A CA 1
ATOM 962 C C . LEU A 1 117 ? -6.338 -1.354 -7.404 1.00 63.69 117 LEU A C 1
ATOM 964 O O . LEU A 1 117 ? -6.606 -0.261 -7.897 1.00 63.69 117 LEU A O 1
ATOM 968 N N . ALA A 1 118 ? -5.584 -2.251 -8.037 1.00 63.81 118 ALA A N 1
ATOM 969 C CA . ALA A 1 118 ? -4.901 -1.995 -9.304 1.00 63.81 118 ALA A CA 1
ATOM 970 C C . ALA A 1 118 ? -5.790 -1.388 -10.414 1.00 63.81 118 ALA A C 1
ATOM 972 O O . ALA A 1 118 ? -5.355 -0.491 -11.140 1.00 63.81 118 ALA A O 1
ATOM 973 N N . GLY A 1 119 ? -7.052 -1.823 -10.507 1.00 60.34 119 GLY A N 1
ATOM 974 C CA . GLY A 1 119 ? -8.029 -1.326 -11.485 1.00 60.34 119 GLY A CA 1
ATOM 975 C C . GLY A 1 119 ? -8.716 -0.001 -11.121 1.00 60.34 119 GLY A C 1
ATOM 976 O O . GLY A 1 119 ? -9.348 0.610 -11.979 1.00 60.34 119 GLY A O 1
ATOM 977 N N . THR A 1 120 ? -8.599 0.467 -9.873 1.00 54.34 120 THR A N 1
ATOM 978 C CA . THR A 1 120 ? -9.295 1.669 -9.357 1.00 54.34 120 THR A CA 1
ATOM 979 C C . THR A 1 120 ? -8.389 2.894 -9.211 1.00 54.34 120 THR A C 1
ATOM 981 O O . THR A 1 120 ? -8.864 3.993 -8.925 1.00 54.34 120 THR A O 1
ATOM 984 N N . VAL A 1 121 ? -7.081 2.739 -9.438 1.00 51.06 121 VAL A N 1
ATOM 985 C CA . VAL A 1 121 ? -6.077 3.819 -9.356 1.00 51.06 121 VAL A CA 1
ATOM 986 C C . VAL A 1 121 ? -6.122 4.776 -10.565 1.00 51.06 121 VAL A C 1
ATOM 988 O O . VAL A 1 121 ? -5.428 5.797 -10.579 1.00 51.06 121 VAL A O 1
ATOM 991 N N . PHE A 1 122 ? -7.008 4.540 -11.537 1.00 45.88 122 PHE A N 1
ATOM 992 C CA . PHE A 1 122 ? -7.321 5.482 -12.620 1.00 45.88 122 PHE A CA 1
ATOM 993 C C . PHE A 1 122 ? -8.386 6.499 -12.201 1.00 45.88 122 PHE A C 1
ATOM 995 O O . PHE A 1 122 ? -9.555 6.114 -12.000 1.00 45.88 122 PHE A O 1
#

pLDDT: mean 79.11, std 11.88, range [45.88, 95.06]

Radius of gyration: 14.18 Å; chains: 1; bounding box: 37×27×36 Å

Sequence (122 aa):
MLSQTEIKHYDFWRKVIEQLHLGKTARTEFMACVIGDWLWDINPGGNGLGAKEISETWGGVGKYHEWLLKTMDQKKKMLEQMGKYFDNHKSEIMDLLDGENIEYISDFSAEIYYEKLAGTVF

Secondary structure (DSSP, 8-state):
---HHHHHHHHHHHHHHHHHHTT-SHHHHHHHHHHHHHHHHT-TT---S-HHHHHHHHSSHHHHHHHHHHHHH-HHHHHHHHHHHHHHSHHHHHHHTTTT-GGGGHHHHHHHIIIIITTT--